Protein AF-A0A497RAH7-F1 (afdb_monomer_lite)

Secondary structure (DSSP, 8-state):
-HHHHHHHHHHHHTSTTTHHHHHHHHHHHHHHHHHHHHHHHHHHH---THHHHHHHHHHHHHHHHHHH--HHHHHHHHHHHHHHHHHHHTTT-HHHHHHHHHHHHHHHHHHHHHHHHHHHHHHHHHH-TT-S-GGG--BTTB-HHHHHHHHHHHHHHHHHHHHHHHHGGGHHHHHHHSS---

Structure (mmCIF, N/CA/C/O backbone):
data_AF-A0A497RAH7-F1
#
_entry.id   AF-A0A497RAH7-F1
#
loop_
_atom_site.group_PDB
_atom_site.id
_atom_site.type_symbol
_atom_site.label_atom_id
_atom_site.label_alt_id
_atom_site.label_comp_id
_atom_site.label_asym_id
_atom_site.label_entity_id
_atom_site.label_seq_id
_atom_site.pdbx_PDB_ins_code
_atom_site.Cartn_x
_atom_site.Cartn_y
_atom_site.Cartn_z
_atom_site.occupancy
_atom_site.B_iso_or_equiv
_atom_site.auth_seq_id
_atom_site.auth_comp_id
_atom_site.auth_asym_id
_atom_site.auth_atom_id
_atom_site.pdbx_PDB_model_num
ATOM 1 N N . MET A 1 1 ? 0.075 -9.244 -42.461 1.00 57.50 1 MET A N 1
ATOM 2 C CA . MET A 1 1 ? 0.579 -7.988 -41.859 1.00 57.50 1 MET A CA 1
ATOM 3 C C . MET A 1 1 ? -0.119 -7.669 -40.532 1.00 57.50 1 MET A C 1
ATOM 5 O O . MET A 1 1 ? 0.578 -7.534 -39.541 1.00 57.50 1 MET A O 1
ATOM 9 N N . TYR A 1 2 ? -1.458 -7.665 -40.458 1.00 61.53 2 TYR A N 1
ATOM 10 C CA . TYR A 1 2 ? -2.199 -7.422 -39.202 1.00 61.53 2 TYR A CA 1
ATOM 11 C C . TYR A 1 2 ? -2.024 -8.490 -38.109 1.00 61.53 2 TYR A C 1
ATOM 13 O O . TYR A 1 2 ? -1.985 -8.146 -36.935 1.00 61.53 2 TYR A O 1
ATOM 21 N N . LEU A 1 3 ? -1.864 -9.767 -38.480 1.00 70.69 3 LEU A N 1
ATOM 22 C CA . LEU A 1 3 ? -1.654 -10.848 -37.508 1.00 70.69 3 LEU A CA 1
ATOM 23 C C . LEU A 1 3 ? -0.332 -10.684 -36.739 1.00 70.69 3 LEU A C 1
ATOM 25 O O . LEU A 1 3 ? -0.306 -10.868 -35.531 1.00 70.69 3 LEU A O 1
ATOM 29 N N . ASN A 1 4 ? 0.743 -10.268 -37.417 1.00 72.75 4 ASN A N 1
ATOM 30 C CA . ASN A 1 4 ? 2.048 -10.066 -36.782 1.00 72.75 4 ASN A CA 1
ATOM 31 C C . ASN A 1 4 ? 2.026 -8.844 -35.857 1.00 72.75 4 ASN A C 1
ATOM 33 O O . ASN A 1 4 ? 2.461 -8.947 -34.722 1.00 72.75 4 ASN A O 1
ATOM 37 N N . ALA A 1 5 ? 1.406 -7.738 -36.283 1.00 71.31 5 ALA A N 1
ATOM 38 C CA . ALA A 1 5 ? 1.222 -6.566 -35.425 1.00 71.31 5 ALA A CA 1
ATOM 39 C C . ALA A 1 5 ? 0.360 -6.875 -34.185 1.00 71.31 5 ALA A C 1
ATOM 41 O O . ALA A 1 5 ? 0.646 -6.395 -33.092 1.00 71.31 5 ALA A O 1
ATOM 42 N N . PHE A 1 6 ? -0.675 -7.709 -34.330 1.00 71.38 6 PHE A N 1
ATOM 43 C CA . PHE A 1 6 ? -1.483 -8.172 -33.202 1.00 71.38 6 PHE A CA 1
ATOM 44 C C . PHE A 1 6 ? -0.679 -9.066 -32.247 1.00 71.38 6 PHE A C 1
ATOM 46 O O . PHE A 1 6 ? -0.735 -8.865 -31.036 1.00 71.38 6 PHE A O 1
ATOM 53 N N . MET A 1 7 ? 0.106 -10.009 -32.775 1.00 73.06 7 MET A N 1
ATOM 54 C CA . MET A 1 7 ? 0.969 -10.883 -31.973 1.00 73.06 7 MET A CA 1
ATOM 55 C C . MET A 1 7 ? 2.109 -10.121 -31.282 1.00 73.06 7 MET A C 1
ATOM 57 O O . MET A 1 7 ? 2.464 -10.461 -30.154 1.00 73.06 7 MET A O 1
ATOM 61 N N . ASP A 1 8 ? 2.638 -9.061 -31.893 1.00 74.5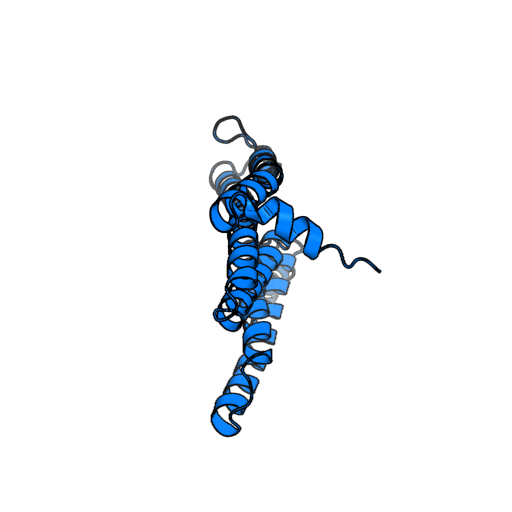6 8 ASP A N 1
ATOM 62 C CA . ASP A 1 8 ? 3.649 -8.183 -31.290 1.00 74.56 8 ASP A CA 1
ATOM 63 C C . ASP A 1 8 ? 3.066 -7.357 -30.137 1.00 74.56 8 ASP A C 1
ATOM 65 O O . ASP A 1 8 ? 3.672 -7.245 -29.072 1.00 74.56 8 ASP A O 1
ATOM 69 N N . VAL A 1 9 ? 1.840 -6.847 -30.295 1.00 71.31 9 VAL A N 1
ATOM 70 C CA . VAL A 1 9 ? 1.130 -6.189 -29.191 1.00 71.31 9 VAL A CA 1
ATOM 71 C C . VAL A 1 9 ? 0.878 -7.196 -28.071 1.00 71.31 9 VAL A C 1
ATOM 73 O O . VAL A 1 9 ? 1.246 -6.944 -26.926 1.00 71.31 9 VAL A O 1
ATOM 76 N N . LEU A 1 10 ? 0.309 -8.359 -28.389 1.00 71.62 10 LEU A N 1
ATOM 77 C CA . LEU A 1 10 ? -0.069 -9.370 -27.402 1.00 71.62 10 LEU A CA 1
ATOM 78 C C . LEU A 1 10 ? 1.158 -9.915 -26.650 1.00 71.62 10 LEU A C 1
ATOM 80 O O . LEU A 1 10 ? 1.138 -10.006 -25.424 1.00 71.62 10 LEU A O 1
ATOM 84 N N . SER A 1 11 ? 2.265 -10.175 -27.345 1.00 71.00 11 SER A N 1
ATOM 85 C CA . SER A 1 11 ? 3.531 -10.570 -26.713 1.00 71.00 11 SER A CA 1
ATOM 86 C C . SER A 1 11 ? 4.134 -9.462 -25.840 1.00 71.00 11 SER A C 1
ATOM 88 O O . SER A 1 11 ? 4.676 -9.761 -24.775 1.00 71.00 11 SER A O 1
ATOM 90 N N . GLY A 1 12 ? 3.962 -8.187 -26.206 1.00 70.81 12 GLY A N 1
ATOM 91 C CA . GLY A 1 12 ? 4.330 -7.045 -25.365 1.00 70.81 12 GLY A CA 1
ATOM 92 C C . GLY A 1 12 ? 3.588 -7.023 -24.023 1.00 70.81 12 GLY A C 1
ATOM 93 O O . GLY A 1 12 ? 4.198 -6.758 -22.981 1.00 70.81 12 GLY A O 1
ATOM 94 N N . TRP A 1 13 ? 2.301 -7.379 -24.012 1.00 68.44 13 TRP A N 1
ATOM 95 C CA . TRP A 1 13 ? 1.504 -7.499 -22.782 1.00 68.44 13 TRP A CA 1
ATOM 96 C C . TRP A 1 13 ? 1.949 -8.669 -21.888 1.00 68.44 13 TRP A C 1
ATOM 98 O O . TRP A 1 13 ? 1.980 -8.517 -20.668 1.00 68.44 13 TRP A O 1
ATOM 108 N N . PHE A 1 14 ? 2.358 -9.798 -22.476 1.00 76.12 14 PHE A N 1
ATOM 109 C CA . PHE A 1 14 ? 2.861 -10.978 -21.747 1.00 76.12 14 PHE A CA 1
ATOM 110 C C . PHE A 1 14 ? 4.381 -10.978 -21.507 1.00 76.12 14 PHE A C 1
ATOM 112 O O . PHE A 1 14 ? 4.946 -11.972 -21.044 1.00 76.12 14 PHE A O 1
ATOM 119 N N . SER A 1 15 ? 5.062 -9.867 -21.789 1.00 78.81 15 SER A N 1
ATOM 120 C CA . SER A 1 15 ? 6.487 -9.720 -21.494 1.00 78.81 15 SER A CA 1
ATOM 121 C C . SER A 1 15 ? 6.750 -9.770 -19.982 1.00 78.81 15 SER A C 1
ATOM 123 O O . SER A 1 15 ? 5.950 -9.291 -19.173 1.00 78.81 15 SER A O 1
ATOM 125 N N . ARG A 1 16 ? 7.910 -10.314 -19.577 1.00 72.62 16 ARG A N 1
ATOM 126 C CA . ARG A 1 16 ? 8.299 -10.437 -18.154 1.00 72.62 16 ARG A CA 1
ATOM 127 C C . ARG A 1 16 ? 8.259 -9.105 -17.394 1.00 72.62 16 ARG A C 1
ATOM 129 O O . ARG A 1 16 ? 8.036 -9.101 -16.189 1.00 72.62 16 ARG A O 1
ATOM 136 N N . GLU A 1 17 ? 8.440 -7.991 -18.095 1.00 75.56 17 GLU A N 1
ATOM 137 C CA . GLU A 1 17 ? 8.428 -6.637 -17.536 1.00 75.56 17 GLU A CA 1
ATOM 138 C C . GLU A 1 17 ? 7.018 -6.119 -17.209 1.00 75.56 17 GLU A C 1
ATOM 140 O O . GLU A 1 17 ? 6.854 -5.286 -16.310 1.00 75.56 17 GLU A O 1
ATOM 145 N N . ASN A 1 18 ? 5.999 -6.615 -17.918 1.00 81.31 18 ASN A N 1
ATOM 146 C CA . ASN A 1 18 ? 4.596 -6.231 -17.745 1.00 81.31 18 ASN A CA 1
ATOM 147 C C . ASN A 1 18 ? 3.795 -7.246 -16.917 1.00 81.31 18 ASN A C 1
ATOM 149 O O . ASN A 1 18 ? 2.709 -6.905 -16.447 1.00 81.31 18 ASN A O 1
ATOM 153 N N . LEU A 1 19 ? 4.344 -8.439 -16.649 1.00 83.00 19 LEU A N 1
ATOM 154 C CA . LEU A 1 19 ? 3.717 -9.445 -15.781 1.00 83.00 19 LEU A CA 1
ATOM 155 C C . LEU A 1 19 ? 3.229 -8.882 -14.434 1.00 83.00 19 LEU A C 1
ATOM 157 O O . LEU A 1 19 ? 2.084 -9.163 -14.085 1.00 83.00 19 LEU A O 1
ATOM 161 N N . PRO A 1 20 ? 4.001 -8.060 -13.687 1.00 84.31 20 PRO A N 1
ATOM 162 C CA . PRO A 1 20 ? 3.527 -7.522 -12.411 1.00 84.31 20 PRO A CA 1
ATOM 163 C C . PRO A 1 20 ? 2.325 -6.584 -12.558 1.00 84.31 20 PRO A C 1
ATOM 165 O O . PRO A 1 20 ? 1.480 -6.540 -11.669 1.00 84.31 20 PRO A O 1
ATOM 168 N N . ALA A 1 21 ? 2.249 -5.836 -13.664 1.00 85.75 21 ALA A N 1
ATOM 169 C CA . ALA A 1 21 ? 1.117 -4.959 -13.943 1.00 85.75 21 ALA A CA 1
ATOM 170 C C . ALA A 1 21 ? -0.123 -5.780 -14.320 1.00 85.75 21 ALA A C 1
ATOM 172 O O . ALA A 1 21 ? -1.217 -5.535 -13.815 1.00 85.75 21 ALA A O 1
ATOM 173 N N . LEU A 1 22 ? 0.064 -6.789 -15.175 1.00 87.88 22 LEU A N 1
ATOM 174 C CA . LEU A 1 22 ? -1.000 -7.669 -15.645 1.00 87.88 22 LEU A CA 1
ATOM 175 C C . LEU A 1 22 ? -1.629 -8.462 -14.495 1.00 87.88 22 LEU A C 1
ATOM 177 O O . LEU A 1 22 ? -2.853 -8.542 -14.416 1.00 87.88 22 LEU A O 1
ATOM 181 N N . THR A 1 23 ? -0.822 -8.985 -13.565 1.00 88.81 23 THR A N 1
ATOM 182 C CA . THR A 1 23 ? -1.349 -9.653 -12.365 1.00 88.81 23 THR A CA 1
ATOM 183 C C . THR A 1 23 ? -2.125 -8.690 -11.471 1.00 88.81 23 THR A C 1
ATOM 185 O O . THR A 1 23 ? -3.199 -9.049 -10.997 1.00 88.81 23 THR A O 1
ATOM 188 N N . GLY A 1 24 ? -1.644 -7.455 -11.293 1.00 89.50 24 GLY A N 1
ATOM 189 C CA . GLY A 1 24 ? -2.357 -6.420 -10.539 1.00 89.50 24 GLY A CA 1
ATOM 190 C C . GLY A 1 24 ? -3.734 -6.106 -11.119 1.00 89.50 24 GLY A C 1
ATOM 191 O O . GLY A 1 24 ? -4.742 -6.192 -10.416 1.00 89.50 24 GLY A O 1
ATOM 192 N N . TYR A 1 25 ? -3.795 -5.818 -12.421 1.00 91.19 25 TYR A N 1
ATOM 193 C CA . TYR A 1 25 ? -5.064 -5.545 -13.095 1.00 91.19 25 TYR A CA 1
ATOM 194 C C . TYR A 1 25 ? -5.997 -6.756 -13.098 1.00 91.19 25 TYR A C 1
ATOM 196 O O . TYR A 1 25 ? -7.192 -6.587 -12.871 1.00 91.19 25 TYR A O 1
ATOM 204 N N . ALA A 1 26 ? -5.478 -7.973 -13.287 1.00 91.94 26 ALA A N 1
ATOM 205 C CA . ALA A 1 26 ? -6.288 -9.188 -13.221 1.00 91.94 26 ALA A CA 1
ATOM 206 C C . ALA A 1 26 ? -6.941 -9.365 -11.840 1.00 91.94 26 ALA A C 1
ATOM 208 O O . ALA A 1 26 ? -8.137 -9.643 -11.767 1.00 91.94 26 ALA A O 1
ATOM 209 N N . ILE A 1 27 ? -6.189 -9.136 -10.756 1.00 92.06 27 ILE A N 1
ATOM 210 C CA . ILE A 1 27 ? -6.722 -9.163 -9.386 1.00 92.06 27 ILE A CA 1
ATOM 211 C C . ILE A 1 27 ? -7.793 -8.082 -9.208 1.00 92.06 27 ILE A C 1
ATOM 213 O O . ILE A 1 27 ? -8.880 -8.381 -8.720 1.00 92.06 27 ILE A O 1
ATOM 217 N N . ALA A 1 28 ? -7.527 -6.846 -9.646 1.00 93.25 28 ALA A N 1
ATOM 218 C CA . ALA A 1 28 ? -8.485 -5.748 -9.522 1.00 93.25 28 ALA A CA 1
ATOM 219 C C . ALA A 1 28 ? -9.796 -6.025 -10.271 1.00 93.25 28 ALA A C 1
ATOM 221 O O . ALA A 1 28 ? -10.873 -5.777 -9.735 1.00 93.25 28 ALA A O 1
ATOM 222 N N . ILE A 1 29 ? -9.712 -6.566 -11.489 1.00 92.56 29 ILE A N 1
ATOM 223 C CA . ILE A 1 29 ? -10.881 -6.924 -12.299 1.00 92.56 29 ILE A CA 1
ATOM 224 C C . ILE A 1 29 ? -11.652 -8.064 -11.635 1.00 92.56 29 ILE A C 1
ATOM 226 O O . ILE A 1 29 ? -12.866 -7.962 -11.478 1.00 92.56 29 ILE A O 1
ATOM 230 N N . PHE A 1 30 ? -10.961 -9.123 -11.207 1.00 93.44 30 PHE A N 1
ATOM 231 C CA . PHE A 1 30 ? -11.593 -10.264 -10.550 1.00 93.44 30 PHE A CA 1
ATOM 232 C C . PHE A 1 30 ? -12.321 -9.829 -9.273 1.00 93.44 30 PHE A C 1
ATOM 234 O O . PHE A 1 30 ? -13.528 -10.032 -9.158 1.00 93.44 30 PHE A O 1
ATOM 241 N N . CYS A 1 31 ? -11.634 -9.136 -8.359 1.00 91.94 31 CYS A N 1
ATOM 242 C CA . CYS A 1 31 ? -12.252 -8.594 -7.147 1.00 91.94 31 CYS A CA 1
ATOM 243 C C . CYS A 1 31 ? -13.383 -7.607 -7.468 1.00 91.94 31 CYS A C 1
ATOM 245 O O . CYS A 1 31 ? -14.401 -7.613 -6.783 1.00 91.94 31 CYS A O 1
ATOM 247 N N . GLY A 1 32 ? -13.242 -6.806 -8.527 1.00 91.62 32 GLY A N 1
ATOM 248 C CA . GLY A 1 32 ? -14.266 -5.872 -8.989 1.00 91.62 32 GLY A CA 1
ATOM 249 C C . GLY A 1 32 ? -15.558 -6.559 -9.427 1.00 91.62 32 GLY A C 1
ATOM 250 O O . GLY A 1 32 ? -16.642 -6.117 -9.056 1.00 91.62 32 GLY A O 1
ATOM 251 N N . ILE A 1 33 ? -15.455 -7.671 -10.156 1.00 93.00 33 ILE A N 1
ATOM 252 C CA . ILE A 1 33 ? -16.617 -8.463 -10.584 1.00 93.00 33 ILE A CA 1
ATOM 253 C C . ILE A 1 33 ? -17.351 -9.039 -9.367 1.00 93.00 33 ILE A C 1
ATOM 255 O O . ILE A 1 33 ? -18.564 -8.868 -9.256 1.00 93.00 33 ILE A O 1
ATOM 259 N N . PHE A 1 34 ? -16.628 -9.647 -8.421 1.00 91.69 34 PHE A N 1
ATOM 260 C CA . PHE A 1 34 ? -17.230 -10.163 -7.182 1.00 91.69 34 PHE A CA 1
ATOM 261 C C . PHE A 1 34 ? -17.823 -9.052 -6.309 1.00 91.69 34 PHE A C 1
ATOM 263 O O . PHE A 1 34 ? -18.846 -9.231 -5.654 1.00 91.69 34 PHE A O 1
ATOM 270 N N . MET A 1 35 ? -17.213 -7.870 -6.315 1.00 91.25 35 MET A N 1
ATOM 271 C CA . MET A 1 35 ? -17.730 -6.724 -5.577 1.00 91.25 35 MET A CA 1
ATOM 272 C C . MET A 1 35 ? -19.074 -6.251 -6.147 1.00 91.25 35 MET A C 1
ATOM 274 O O . MET A 1 35 ? -19.956 -5.882 -5.378 1.00 91.25 35 MET A O 1
ATOM 278 N N . LEU A 1 36 ? -19.266 -6.301 -7.471 1.00 89.38 36 LEU A N 1
ATOM 279 C CA . LEU A 1 36 ? -20.558 -5.995 -8.096 1.00 89.38 36 LEU A CA 1
ATOM 280 C C . LEU A 1 36 ? -21.632 -7.025 -7.728 1.00 89.38 36 LEU A C 1
ATOM 282 O O . LEU A 1 36 ? -22.776 -6.641 -7.474 1.00 89.38 36 LEU A O 1
ATOM 286 N N . THR A 1 37 ? -21.278 -8.314 -7.660 1.00 87.94 37 THR A N 1
ATOM 287 C CA . THR A 1 37 ? -22.222 -9.354 -7.222 1.00 87.94 37 THR A CA 1
ATOM 288 C C . THR A 1 37 ? -22.602 -9.185 -5.754 1.00 87.94 37 THR A C 1
ATOM 290 O O . THR A 1 37 ? -23.781 -9.265 -5.417 1.00 87.94 37 THR A O 1
ATOM 293 N N . GLU A 1 38 ? -21.639 -8.862 -4.889 1.00 87.62 38 GLU A N 1
ATOM 294 C CA . GLU A 1 38 ? -21.911 -8.584 -3.475 1.00 87.62 38 GLU A CA 1
ATOM 295 C C . GLU A 1 38 ? -22.720 -7.303 -3.276 1.00 87.62 38 GLU A C 1
ATOM 297 O O . GLU A 1 38 ? -23.636 -7.269 -2.458 1.00 87.62 38 GLU A O 1
ATOM 302 N N . LEU A 1 39 ? -22.461 -6.258 -4.067 1.00 88.00 39 LEU A N 1
ATOM 303 C CA . LEU A 1 39 ? -23.245 -5.026 -4.020 1.00 88.00 39 LEU A CA 1
ATOM 304 C C . LEU A 1 39 ? -24.727 -5.293 -4.316 1.00 88.00 39 LEU A C 1
ATOM 306 O O . LEU A 1 39 ? -25.599 -4.751 -3.636 1.00 88.00 39 LEU A O 1
ATOM 310 N N . TYR A 1 40 ? -25.020 -6.157 -5.291 1.00 86.81 40 TYR A N 1
ATOM 311 C CA . TYR A 1 40 ? -26.389 -6.579 -5.581 1.00 86.81 40 TYR A CA 1
ATOM 312 C C . TYR A 1 40 ? -27.028 -7.315 -4.393 1.00 86.81 40 TYR A C 1
ATOM 314 O O . TYR A 1 40 ? -28.163 -7.003 -4.017 1.00 86.81 40 TYR A O 1
ATOM 322 N N . SER A 1 41 ? -26.296 -8.239 -3.762 1.00 84.19 41 SER A N 1
ATOM 323 C CA . SER A 1 41 ? -26.749 -8.959 -2.564 1.00 84.19 41 SER A CA 1
ATOM 324 C C . SER A 1 41 ? -27.010 -8.018 -1.385 1.00 84.19 41 SER A C 1
ATOM 326 O O . SER A 1 41 ? -28.038 -8.137 -0.726 1.00 84.19 41 SER A O 1
ATOM 328 N N . ILE A 1 42 ? -26.149 -7.028 -1.142 1.00 86.44 42 ILE A N 1
ATOM 329 C CA . ILE A 1 42 ? -26.342 -6.030 -0.075 1.00 86.44 42 ILE A CA 1
ATOM 330 C C . ILE A 1 42 ? -27.598 -5.190 -0.336 1.00 86.44 42 ILE A C 1
ATOM 332 O O . ILE A 1 42 ? -28.400 -4.977 0.574 1.00 86.44 42 ILE A O 1
ATOM 336 N N . LEU A 1 43 ? -27.810 -4.743 -1.577 1.00 83.62 43 LEU A N 1
ATOM 337 C CA . LEU A 1 43 ? -28.971 -3.923 -1.940 1.00 83.62 43 LEU A CA 1
ATOM 338 C C . LEU A 1 43 ? -30.299 -4.686 -1.833 1.00 83.62 43 LEU A C 1
ATOM 340 O O . LEU A 1 43 ? -31.313 -4.095 -1.463 1.00 83.62 43 LEU A O 1
ATOM 344 N N . THR A 1 44 ? -30.305 -5.982 -2.152 1.00 83.25 44 THR A N 1
ATOM 345 C CA . THR A 1 44 ? -31.528 -6.803 -2.185 1.00 83.25 44 THR A CA 1
ATOM 346 C C . THR A 1 44 ? -31.806 -7.536 -0.875 1.00 83.25 44 THR A C 1
ATOM 348 O O . THR A 1 44 ? -32.954 -7.579 -0.434 1.00 83.25 44 THR A O 1
ATOM 351 N N . GLN A 1 45 ? -30.775 -8.086 -0.233 1.00 80.69 45 GLN A N 1
ATOM 352 C CA . GLN A 1 45 ? -30.887 -8.940 0.955 1.00 80.69 45 GLN A CA 1
ATOM 353 C C . GLN A 1 45 ? -30.509 -8.220 2.258 1.00 80.69 45 GLN A C 1
ATOM 355 O O . GLN A 1 45 ? -30.719 -8.778 3.330 1.00 80.69 45 GLN A O 1
ATOM 360 N N . LYS A 1 46 ? -29.995 -6.978 2.194 1.00 76.69 46 LYS A N 1
ATOM 361 C CA . LYS A 1 46 ? -29.489 -6.214 3.356 1.00 76.69 46 LYS A CA 1
ATOM 362 C C . LYS A 1 46 ? -28.415 -6.970 4.156 1.00 76.69 46 LYS A C 1
ATOM 364 O O . LYS A 1 46 ? -28.345 -6.834 5.375 1.00 76.69 46 LYS A O 1
ATOM 369 N N . ASN A 1 47 ? -27.590 -7.757 3.464 1.00 73.56 47 ASN A N 1
ATOM 370 C CA . ASN A 1 47 ? -26.460 -8.465 4.068 1.00 73.56 47 ASN A CA 1
ATOM 371 C C . ASN A 1 47 ? -25.386 -7.493 4.579 1.00 73.56 47 ASN A C 1
ATOM 373 O O . ASN A 1 47 ? -25.301 -6.341 4.143 1.00 73.56 47 ASN A O 1
ATOM 377 N N . GLU A 1 48 ? -24.552 -7.976 5.501 1.00 74.69 48 GLU A N 1
ATOM 378 C CA . GLU A 1 48 ? -23.443 -7.203 6.057 1.00 74.69 48 GLU A CA 1
ATOM 379 C C . GLU A 1 48 ? -22.365 -6.906 4.997 1.00 74.69 48 GLU A C 1
ATOM 381 O O . GLU A 1 48 ? -22.038 -7.768 4.177 1.00 74.69 48 GLU A O 1
ATOM 386 N N . PRO A 1 49 ? -21.777 -5.695 5.000 1.00 82.44 49 PRO A N 1
ATOM 387 C CA . PRO A 1 49 ? -20.861 -5.248 3.953 1.00 82.44 49 PRO A CA 1
ATOM 388 C C . PRO A 1 49 ? -19.420 -5.769 4.101 1.00 82.44 49 PRO A C 1
ATOM 390 O O . PRO A 1 49 ? -18.538 -5.311 3.376 1.00 82.44 49 PRO A O 1
ATOM 393 N N . ASP A 1 50 ? -19.140 -6.701 5.013 1.00 83.19 50 ASP A N 1
ATOM 394 C CA . ASP A 1 50 ? -17.768 -7.123 5.334 1.00 83.19 50 ASP A CA 1
ATOM 395 C C . ASP A 1 50 ? -17.033 -7.727 4.132 1.00 83.19 50 ASP A C 1
ATOM 397 O O . ASP A 1 50 ? -15.899 -7.339 3.829 1.00 83.19 50 ASP A O 1
ATOM 401 N N . LEU A 1 51 ? -17.696 -8.615 3.385 1.00 85.50 51 LEU A N 1
ATOM 402 C CA . LEU A 1 51 ? -17.115 -9.212 2.182 1.00 85.50 51 LEU A CA 1
ATOM 403 C C . LEU A 1 51 ? -16.880 -8.159 1.090 1.00 85.50 51 LEU A C 1
ATOM 405 O O . LEU A 1 51 ? -15.838 -8.166 0.435 1.00 85.50 51 LEU A O 1
ATOM 409 N N . PHE A 1 52 ? -17.800 -7.202 0.945 1.00 88.62 52 PHE A N 1
ATOM 410 C CA . PHE A 1 52 ? -17.650 -6.080 0.019 1.00 88.62 52 PHE A CA 1
ATOM 411 C C . PHE A 1 52 ? -16.418 -5.228 0.361 1.00 88.62 52 PHE A C 1
ATOM 413 O O . PHE A 1 52 ? -15.628 -4.892 -0.522 1.00 88.62 52 PHE A O 1
ATOM 420 N N . MET A 1 53 ? -16.196 -4.932 1.644 1.00 88.56 53 MET A N 1
ATOM 421 C CA . MET A 1 53 ? -15.049 -4.135 2.095 1.00 88.56 53 MET A CA 1
ATOM 422 C C . MET A 1 53 ? -13.717 -4.875 1.923 1.00 88.56 53 MET A C 1
ATOM 424 O O . MET A 1 53 ? -12.709 -4.249 1.579 1.00 88.56 53 MET A O 1
ATOM 428 N N . MET A 1 54 ? -13.713 -6.203 2.086 1.00 89.00 54 MET A N 1
ATOM 429 C CA . MET A 1 54 ? -12.550 -7.044 1.790 1.00 89.00 54 MET A CA 1
ATOM 430 C C . MET A 1 54 ? -12.232 -7.075 0.288 1.00 89.00 54 MET A C 1
ATOM 432 O O . MET A 1 54 ? -11.073 -6.938 -0.110 1.00 89.00 54 MET A O 1
ATOM 436 N N . LEU A 1 55 ? -13.254 -7.201 -0.561 1.00 91.50 55 LEU A N 1
ATOM 437 C CA . LEU A 1 55 ? -13.094 -7.160 -2.017 1.00 91.50 55 LEU A CA 1
ATOM 438 C C . LEU A 1 55 ? -12.588 -5.795 -2.490 1.00 91.50 55 LEU A C 1
ATOM 440 O O . LEU A 1 55 ? -11.736 -5.733 -3.377 1.00 91.50 55 LEU A O 1
ATOM 444 N N . LEU A 1 56 ? -13.027 -4.712 -1.848 1.00 92.25 56 LEU A N 1
ATOM 445 C CA . LEU A 1 56 ? -12.540 -3.365 -2.128 1.00 92.25 56 LEU A CA 1
ATOM 446 C C . LEU A 1 56 ? -11.044 -3.202 -1.798 1.00 92.25 56 LEU A C 1
ATOM 448 O O . LEU A 1 56 ? -10.324 -2.576 -2.576 1.00 92.25 56 LEU A O 1
ATOM 452 N N . ALA A 1 57 ? -10.537 -3.831 -0.729 1.00 93.50 57 ALA A N 1
ATOM 453 C CA . ALA A 1 57 ? -9.089 -3.922 -0.490 1.00 93.50 57 ALA A CA 1
ATOM 454 C C . ALA A 1 57 ? -8.360 -4.636 -1.641 1.00 93.50 57 ALA A C 1
ATOM 456 O O . ALA A 1 57 ? -7.303 -4.175 -2.074 1.00 93.50 57 ALA A O 1
ATOM 457 N N . GLY A 1 58 ? -8.937 -5.723 -2.164 1.00 91.31 58 GLY A N 1
ATOM 458 C CA . GLY A 1 58 ? -8.415 -6.431 -3.337 1.00 91.31 58 GLY A CA 1
ATOM 459 C C . GLY A 1 58 ? -8.373 -5.556 -4.594 1.00 91.31 58 GLY A C 1
ATOM 460 O O . GLY A 1 58 ? -7.373 -5.558 -5.312 1.00 91.31 58 GLY A O 1
ATOM 461 N N . VAL A 1 59 ? -9.407 -4.740 -4.823 1.00 93.94 59 VAL A N 1
ATOM 462 C CA . VAL A 1 59 ? -9.451 -3.769 -5.929 1.00 93.94 59 VAL A CA 1
ATOM 463 C C . VAL A 1 59 ? -8.381 -2.692 -5.766 1.00 93.94 59 VAL A C 1
ATOM 465 O O . VAL A 1 59 ? -7.614 -2.452 -6.697 1.00 93.94 59 VAL A O 1
ATOM 468 N N . ILE A 1 60 ? -8.282 -2.072 -4.587 1.00 93.88 60 ILE A N 1
ATOM 469 C CA . ILE A 1 60 ? -7.285 -1.028 -4.300 1.00 93.88 60 ILE A CA 1
ATOM 470 C C . ILE A 1 60 ? -5.866 -1.583 -4.471 1.00 93.88 60 ILE A C 1
ATOM 472 O O . ILE A 1 60 ? -5.051 -0.991 -5.183 1.00 93.88 60 ILE A O 1
ATOM 476 N N . GLY A 1 61 ? -5.579 -2.740 -3.870 1.00 93.00 61 GLY A N 1
ATOM 477 C CA . GLY A 1 61 ? -4.286 -3.409 -3.992 1.00 93.00 61 GLY A CA 1
ATOM 478 C C . GLY A 1 61 ? -3.964 -3.782 -5.439 1.00 93.00 61 GLY A C 1
ATOM 479 O O . GLY A 1 61 ? -2.875 -3.477 -5.922 1.00 93.00 61 GLY A O 1
ATOM 480 N N . GLY A 1 62 ? -4.919 -4.370 -6.162 1.00 92.12 62 GLY A N 1
ATOM 481 C CA . GLY A 1 62 ? -4.752 -4.742 -7.567 1.00 92.12 62 GLY A CA 1
ATOM 482 C C . GLY A 1 62 ? -4.479 -3.540 -8.478 1.00 92.12 62 GLY A C 1
ATOM 483 O O . GLY A 1 62 ? -3.568 -3.591 -9.305 1.00 92.12 62 GLY A O 1
ATOM 484 N N . LEU A 1 63 ? -5.190 -2.423 -8.289 1.00 94.06 63 LEU A N 1
ATOM 485 C CA . LEU A 1 63 ? -4.961 -1.191 -9.054 1.00 94.06 63 LEU A CA 1
ATOM 486 C C . LEU A 1 63 ? -3.579 -0.596 -8.770 1.00 94.06 63 LEU A C 1
ATOM 488 O O . LEU A 1 63 ? -2.854 -0.245 -9.703 1.00 94.06 63 LEU A O 1
ATOM 492 N N . ILE A 1 64 ? -3.180 -0.525 -7.499 1.00 92.88 64 ILE A N 1
ATOM 493 C CA . ILE A 1 64 ? -1.859 -0.013 -7.116 1.00 92.88 64 ILE A CA 1
ATOM 494 C C . ILE A 1 64 ? -0.757 -0.912 -7.676 1.00 92.88 64 ILE A C 1
ATOM 496 O O . ILE A 1 64 ? 0.211 -0.393 -8.232 1.00 92.88 64 ILE A O 1
ATOM 500 N N . GLN A 1 65 ? -0.921 -2.236 -7.618 1.00 92.38 65 GLN A N 1
ATOM 501 C CA . GLN A 1 65 ? -0.005 -3.189 -8.245 1.00 92.38 65 GLN A CA 1
ATOM 502 C C . GLN A 1 65 ? 0.078 -2.980 -9.762 1.00 92.38 65 GLN A C 1
ATOM 504 O O . GLN A 1 65 ? 1.173 -2.960 -10.321 1.00 92.38 65 GLN A O 1
ATOM 509 N N . GLY A 1 66 ? -1.066 -2.789 -10.422 1.00 88.50 66 GLY A N 1
ATOM 510 C CA . GLY A 1 66 ? -1.157 -2.546 -11.862 1.00 88.50 66 GLY A CA 1
ATOM 511 C C . GLY A 1 66 ? -0.397 -1.295 -12.306 1.00 88.50 66 GLY A C 1
ATOM 512 O O . GLY A 1 66 ? 0.351 -1.328 -13.285 1.00 88.50 66 GLY A O 1
ATOM 513 N N . ILE A 1 67 ? -0.551 -0.202 -11.553 1.00 88.06 67 ILE A N 1
ATOM 514 C CA . ILE A 1 67 ? 0.048 1.104 -11.860 1.00 88.06 67 ILE A CA 1
ATOM 515 C C . ILE A 1 67 ? 1.536 1.133 -11.495 1.00 88.06 67 ILE A C 1
ATOM 517 O O . ILE A 1 67 ? 2.376 1.528 -12.302 1.00 88.06 67 ILE A O 1
ATOM 521 N N . THR A 1 68 ? 1.871 0.725 -10.271 1.00 88.19 68 THR A N 1
ATOM 522 C CA . THR A 1 68 ? 3.217 0.910 -9.701 1.00 88.19 68 THR A CA 1
ATOM 523 C C . THR A 1 68 ? 4.153 -0.261 -9.965 1.00 88.19 68 THR A C 1
ATOM 525 O O . THR A 1 68 ? 5.369 -0.103 -9.869 1.00 88.19 68 THR A O 1
ATOM 528 N N . ARG A 1 69 ? 3.605 -1.430 -10.327 1.00 87.06 69 ARG A N 1
ATOM 529 C CA . ARG A 1 69 ? 4.334 -2.700 -10.484 1.00 87.06 69 ARG A CA 1
ATOM 530 C C . ARG A 1 69 ? 5.039 -3.155 -9.198 1.00 87.06 69 ARG A C 1
ATOM 532 O O . ARG A 1 69 ? 5.973 -3.954 -9.263 1.00 87.06 69 ARG A O 1
ATOM 539 N N . ASP A 1 70 ? 4.601 -2.658 -8.041 1.00 87.06 70 ASP A N 1
ATOM 540 C CA . ASP A 1 70 ? 5.234 -2.878 -6.741 1.00 87.06 70 ASP A CA 1
ATOM 541 C C . ASP A 1 70 ? 4.312 -3.631 -5.770 1.00 87.06 70 ASP A C 1
ATOM 543 O O . ASP A 1 70 ? 3.417 -3.054 -5.147 1.00 87.06 70 ASP A O 1
ATOM 547 N N . ALA A 1 71 ? 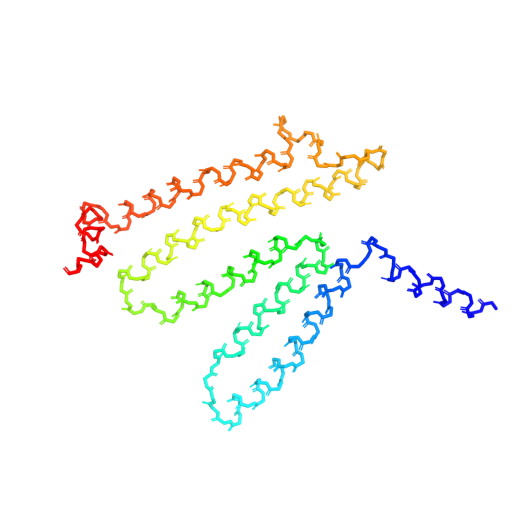4.574 -4.935 -5.609 1.00 88.88 71 ALA A N 1
ATOM 548 C CA . ALA A 1 71 ? 3.718 -5.831 -4.825 1.00 88.88 71 ALA A CA 1
ATOM 549 C C . ALA A 1 71 ? 3.671 -5.451 -3.347 1.00 88.88 71 ALA A C 1
ATOM 551 O O . ALA A 1 71 ? 2.634 -5.589 -2.699 1.00 88.88 71 ALA A O 1
ATOM 552 N N . LEU A 1 72 ? 4.779 -4.931 -2.817 1.00 91.62 72 LEU A N 1
ATOM 553 C CA . LEU A 1 72 ? 4.834 -4.506 -1.428 1.00 91.62 72 LEU A CA 1
ATOM 554 C C . LEU A 1 72 ? 3.947 -3.279 -1.212 1.00 91.62 72 LEU A C 1
ATOM 556 O O . LEU A 1 72 ? 3.165 -3.266 -0.269 1.00 91.62 72 LEU A O 1
ATOM 560 N N . LEU A 1 73 ? 4.021 -2.274 -2.091 1.00 92.69 73 LEU A N 1
ATOM 561 C CA . LEU A 1 73 ? 3.167 -1.088 -1.983 1.00 92.69 73 LEU A CA 1
ATOM 562 C C . LEU A 1 73 ? 1.679 -1.447 -2.124 1.00 92.69 73 LEU A C 1
ATOM 564 O O . LEU A 1 73 ? 0.851 -0.923 -1.381 1.00 92.69 73 LEU A O 1
ATOM 568 N N . ALA A 1 74 ? 1.352 -2.365 -3.034 1.00 93.00 74 ALA A N 1
ATOM 569 C CA . ALA A 1 74 ? -0.005 -2.857 -3.243 1.00 93.00 74 ALA A CA 1
ATOM 570 C C . ALA A 1 74 ? -0.588 -3.551 -2.005 1.00 93.00 74 ALA A C 1
ATOM 572 O O . ALA A 1 74 ? -1.681 -3.197 -1.556 1.00 93.00 74 ALA A O 1
ATOM 573 N N . ILE A 1 75 ? 0.157 -4.499 -1.423 1.00 92.69 75 ILE A N 1
ATOM 574 C CA . ILE A 1 75 ? -0.235 -5.173 -0.178 1.00 92.69 75 ILE A CA 1
ATOM 575 C C . ILE A 1 75 ? -0.365 -4.144 0.940 1.00 92.69 75 ILE A C 1
ATOM 577 O O . ILE A 1 75 ? -1.352 -4.158 1.678 1.00 92.69 75 ILE A O 1
ATOM 581 N N . LEU A 1 76 ? 0.601 -3.223 1.040 1.00 93.25 76 LEU A N 1
ATOM 582 C CA . LEU A 1 76 ? 0.582 -2.241 2.105 1.00 93.25 76 LEU A CA 1
ATOM 583 C C . LEU A 1 76 ? -0.661 -1.339 2.013 1.00 93.25 76 LEU A C 1
ATOM 585 O O . LEU A 1 76 ? -1.310 -1.068 3.023 1.00 93.25 76 LEU A O 1
ATOM 589 N N . ALA A 1 77 ? -1.038 -0.906 0.814 1.00 94.50 77 ALA A N 1
ATOM 590 C CA . ALA A 1 77 ? -2.220 -0.079 0.609 1.00 94.50 77 ALA A CA 1
ATOM 591 C C . ALA A 1 77 ? -3.538 -0.839 0.846 1.00 94.50 77 ALA A C 1
ATOM 593 O O . ALA A 1 77 ? -4.455 -0.284 1.452 1.00 94.50 77 ALA A O 1
ATOM 594 N N . ALA A 1 78 ? -3.625 -2.109 0.435 1.00 93.69 78 ALA A N 1
ATOM 595 C CA . ALA A 1 78 ? -4.793 -2.952 0.699 1.00 93.69 78 ALA A CA 1
ATOM 596 C C . ALA A 1 78 ? -5.011 -3.166 2.207 1.00 93.69 78 ALA A C 1
ATOM 598 O O . ALA A 1 78 ? -6.124 -3.012 2.709 1.00 93.69 78 ALA A O 1
ATOM 599 N N . LEU A 1 79 ? -3.939 -3.443 2.953 1.00 93.56 79 LEU A N 1
ATOM 600 C CA . LEU A 1 79 ? -3.990 -3.534 4.414 1.00 93.56 79 LEU A CA 1
ATOM 601 C C . LEU A 1 79 ? -4.349 -2.187 5.058 1.00 93.56 79 LEU A C 1
ATOM 603 O O . LEU A 1 79 ? -5.131 -2.164 6.004 1.00 93.56 79 LEU A O 1
ATOM 607 N N . CYS A 1 80 ? -3.856 -1.065 4.519 1.00 94.69 80 CYS A N 1
ATOM 608 C CA . CYS A 1 80 ? -4.238 0.270 4.989 1.00 94.69 80 CYS A CA 1
ATOM 609 C C . CYS A 1 80 ? -5.754 0.484 4.891 1.00 94.69 80 CYS A C 1
ATOM 611 O O . CYS A 1 80 ? -6.384 0.932 5.848 1.00 94.69 80 CYS A O 1
ATOM 613 N N . TRP A 1 81 ? -6.351 0.104 3.757 1.00 93.50 81 TRP A N 1
ATOM 614 C CA . TRP A 1 81 ? -7.800 0.163 3.571 1.00 93.50 81 TRP A CA 1
ATOM 615 C C . TRP A 1 81 ? -8.548 -0.654 4.635 1.00 93.50 81 TRP A C 1
ATOM 617 O O . TRP A 1 81 ? -9.466 -0.140 5.275 1.00 93.50 81 TRP A O 1
ATOM 627 N N . LEU A 1 82 ? -8.116 -1.895 4.888 1.00 92.38 82 LEU A N 1
ATOM 628 C CA . LEU A 1 82 ? -8.720 -2.750 5.917 1.00 92.38 82 LEU A CA 1
ATOM 629 C C . LEU A 1 82 ? -8.570 -2.166 7.326 1.00 92.38 82 LEU A C 1
ATOM 631 O O . LEU A 1 82 ? -9.500 -2.261 8.127 1.00 92.38 82 LEU A O 1
ATOM 635 N N . MET A 1 83 ? -7.437 -1.534 7.637 1.00 91.62 83 MET A N 1
ATOM 636 C CA . MET A 1 83 ? -7.239 -0.849 8.917 1.00 91.62 83 MET A CA 1
ATOM 637 C C . MET A 1 83 ? -8.167 0.362 9.066 1.00 91.62 83 MET A C 1
ATOM 639 O O . MET A 1 83 ? -8.732 0.555 10.141 1.00 91.62 83 MET A O 1
ATOM 643 N N . ILE A 1 84 ? -8.375 1.145 8.001 1.00 92.38 84 ILE A N 1
ATOM 644 C CA . ILE A 1 84 ? -9.326 2.270 7.994 1.00 92.38 84 ILE A CA 1
ATOM 645 C C . ILE A 1 84 ? -10.752 1.762 8.230 1.00 92.38 84 ILE A C 1
ATOM 647 O O . ILE A 1 84 ? -11.467 2.310 9.073 1.00 92.38 84 ILE A O 1
ATOM 651 N N . TYR A 1 85 ? -11.150 0.691 7.539 1.00 91.00 85 TYR A N 1
ATOM 652 C CA . TYR A 1 85 ? -12.452 0.058 7.746 1.00 91.00 85 TYR A CA 1
ATOM 653 C C . TYR A 1 85 ? -12.609 -0.461 9.183 1.00 91.00 85 TYR A C 1
ATOM 655 O O . TYR A 1 85 ? -13.597 -0.160 9.851 1.00 91.00 85 TYR A O 1
ATOM 663 N N . SER A 1 86 ? -11.595 -1.156 9.699 1.00 87.94 86 SER A N 1
ATOM 664 C CA . SER A 1 86 ? -11.602 -1.692 11.065 1.00 87.94 86 SER A CA 1
ATOM 665 C C . SER A 1 86 ? -11.668 -0.587 12.122 1.00 87.94 86 SER A C 1
ATOM 667 O O . SER A 1 86 ? -12.313 -0.747 13.152 1.00 87.94 86 SER A O 1
ATOM 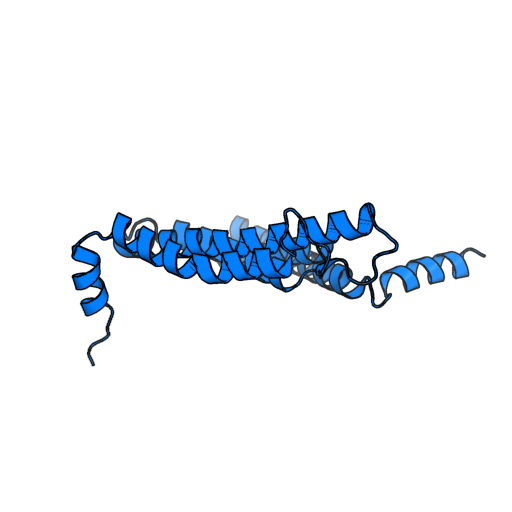669 N N . LEU A 1 87 ? -11.032 0.564 11.882 1.00 90.06 87 LEU A N 1
ATOM 670 C CA . LEU A 1 87 ? -11.126 1.722 12.772 1.00 90.06 87 LEU A CA 1
ATOM 671 C C . LEU A 1 87 ? -12.545 2.313 12.786 1.00 90.06 87 LEU A C 1
ATOM 673 O O . LEU A 1 87 ? -13.028 2.751 13.833 1.00 90.06 87 LEU A O 1
ATOM 677 N N . TRP A 1 88 ? -13.218 2.320 11.633 1.00 87.69 88 TRP A N 1
ATOM 678 C CA . TRP A 1 88 ? -14.595 2.794 11.517 1.00 87.69 88 TRP A CA 1
ATOM 679 C C . TRP A 1 88 ? -15.581 1.908 12.288 1.00 87.69 88 TRP A C 1
ATOM 681 O O . TRP A 1 88 ? -16.479 2.433 12.955 1.00 87.69 88 TRP A O 1
ATOM 691 N N . THR A 1 89 ? -15.402 0.585 12.248 1.00 85.75 89 THR A N 1
ATOM 692 C CA . THR A 1 89 ? -16.297 -0.379 12.914 1.00 85.75 89 THR A CA 1
ATOM 693 C C . THR A 1 89 ? -16.178 -0.309 14.440 1.00 85.75 89 THR A C 1
ATOM 695 O O . THR A 1 89 ? -17.191 -0.268 15.138 1.00 85.75 89 THR A O 1
ATOM 698 N N . ILE A 1 90 ? -14.962 -0.171 14.980 1.00 86.94 90 ILE A N 1
ATOM 699 C CA . ILE A 1 90 ? -14.702 -0.146 16.435 1.00 86.94 90 ILE A CA 1
ATOM 700 C C . ILE A 1 90 ? -14.773 1.252 17.071 1.00 86.94 90 ILE A C 1
ATOM 702 O O . ILE A 1 90 ? -14.367 1.437 18.221 1.00 86.94 90 ILE A O 1
ATOM 706 N N . ARG A 1 91 ? -15.293 2.262 16.361 1.00 83.00 91 ARG A N 1
ATOM 707 C CA . ARG A 1 91 ? -15.284 3.678 16.795 1.00 83.00 91 ARG A CA 1
ATOM 708 C C . ARG A 1 91 ? -15.912 3.946 18.170 1.00 83.00 91 ARG A C 1
ATOM 710 O O . ARG A 1 91 ? -15.645 4.989 18.768 1.00 83.00 91 ARG A O 1
ATOM 717 N N . GLN A 1 92 ? -16.757 3.030 18.644 1.00 79.19 92 GLN A N 1
ATOM 718 C CA . GLN A 1 92 ? -17.452 3.116 19.929 1.00 79.19 92 GLN A CA 1
ATOM 719 C C . GLN A 1 92 ? -16.587 2.668 21.118 1.00 79.19 92 GLN A C 1
ATOM 721 O O . GLN A 1 92 ? -16.871 3.053 22.249 1.00 79.19 92 GLN A O 1
ATOM 726 N N . SER A 1 93 ? -15.522 1.896 20.887 1.00 82.50 93 SER A N 1
ATOM 727 C CA . SER A 1 93 ? -14.626 1.413 21.939 1.00 82.50 93 SER A CA 1
ATOM 728 C C . SER A 1 93 ? -13.415 2.347 22.077 1.00 82.50 93 SER A C 1
ATOM 730 O O . SER A 1 93 ? -12.510 2.284 21.245 1.00 82.50 93 SER A O 1
ATOM 732 N N . PRO A 1 94 ? -13.345 3.207 23.113 1.00 78.00 94 PRO A N 1
ATOM 733 C CA . PRO A 1 94 ? -12.383 4.313 23.158 1.00 78.00 94 PRO A CA 1
ATOM 734 C C . PRO A 1 94 ? -10.920 3.846 23.163 1.00 78.00 94 PRO A C 1
ATOM 736 O O . PRO A 1 94 ? -10.124 4.337 22.370 1.00 78.00 94 PRO A O 1
ATOM 739 N N . VAL A 1 95 ? -10.590 2.840 23.983 1.00 81.75 95 VAL A N 1
ATOM 740 C CA . VAL A 1 95 ? -9.223 2.297 24.103 1.00 81.75 95 VAL A CA 1
ATOM 741 C C . VAL A 1 95 ? -8.774 1.621 22.805 1.00 81.75 95 VAL A C 1
ATOM 743 O O . VAL A 1 95 ? -7.693 1.898 22.293 1.00 81.75 95 VAL A O 1
ATOM 746 N N . TRP A 1 96 ? -9.620 0.758 22.240 1.00 81.38 96 TRP A N 1
ATOM 747 C CA . TRP A 1 96 ? -9.312 0.032 21.005 1.00 81.38 96 TRP A CA 1
ATOM 748 C C . TRP A 1 96 ? -9.199 0.961 19.799 1.00 81.38 96 TRP A C 1
ATOM 750 O O . TRP A 1 96 ? -8.311 0.779 18.968 1.00 81.38 96 TRP A O 1
ATOM 760 N N . ARG A 1 97 ? -10.040 1.999 19.734 1.00 84.75 97 ARG A N 1
ATOM 761 C CA . ARG A 1 97 ? -9.965 3.041 18.707 1.00 84.75 97 ARG A CA 1
ATOM 762 C C . ARG A 1 97 ? -8.632 3.783 18.760 1.00 84.75 97 ARG A C 1
ATOM 764 O O . ARG A 1 97 ? -8.013 3.970 17.722 1.00 84.75 97 ARG A O 1
ATOM 771 N N . GLU A 1 98 ? -8.192 4.206 19.942 1.00 86.44 98 GLU A N 1
ATOM 772 C CA . GLU A 1 98 ? -6.931 4.943 20.112 1.00 86.44 98 GLU A CA 1
ATOM 773 C C . GLU A 1 98 ? -5.709 4.087 19.758 1.00 86.44 98 GLU A C 1
ATOM 775 O O . GLU A 1 98 ? -4.815 4.556 19.051 1.00 86.44 98 GLU A O 1
ATOM 780 N N . LEU A 1 99 ? -5.704 2.812 20.161 1.00 86.44 99 LEU A N 1
ATOM 781 C CA . LEU A 1 99 ? -4.645 1.866 19.803 1.00 86.44 99 LEU A CA 1
ATOM 782 C C . LEU A 1 99 ? -4.596 1.617 18.288 1.00 86.44 99 LEU A C 1
ATOM 784 O O . LEU A 1 99 ? -3.526 1.667 17.678 1.00 86.44 99 LEU A O 1
ATOM 788 N N . MET A 1 100 ? -5.756 1.388 17.667 1.00 89.31 100 MET A N 1
ATOM 789 C CA . MET A 1 100 ? -5.847 1.174 16.222 1.00 89.31 100 MET A CA 1
ATOM 790 C C . MET A 1 100 ? -5.467 2.428 15.438 1.00 89.31 100 MET A C 1
ATOM 792 O O . MET A 1 100 ? -4.764 2.324 14.436 1.00 89.31 100 MET A O 1
ATOM 796 N N . LEU A 1 101 ? -5.829 3.617 15.917 1.00 89.44 101 LEU A N 1
ATOM 797 C CA . LEU A 1 101 ? -5.443 4.883 15.297 1.00 89.44 101 LEU A CA 1
ATOM 798 C C . LEU A 1 101 ? -3.928 5.122 15.398 1.00 89.44 101 LEU A C 1
ATOM 800 O O . LEU A 1 101 ? -3.312 5.503 14.403 1.00 89.44 101 LEU A O 1
ATOM 804 N N . ALA A 1 102 ? -3.307 4.823 16.545 1.00 90.88 102 ALA A N 1
ATOM 805 C CA . ALA A 1 102 ? -1.849 4.853 16.680 1.00 90.88 102 ALA A CA 1
ATOM 806 C C . ALA A 1 102 ? -1.173 3.889 15.693 1.00 90.88 102 ALA A C 1
ATOM 808 O O . ALA A 1 102 ? -0.240 4.276 14.989 1.00 90.88 102 ALA A O 1
ATOM 809 N N . SER A 1 103 ? -1.686 2.658 15.583 1.00 90.69 103 SER A N 1
ATOM 810 C CA . SER A 1 103 ? -1.166 1.672 14.631 1.00 90.69 103 SER A CA 1
ATOM 811 C C . SER A 1 103 ? -1.321 2.127 13.175 1.00 90.69 103 SER A C 1
ATOM 813 O O . SER A 1 103 ? -0.379 1.996 12.398 1.00 90.69 103 SER A O 1
ATOM 815 N N . LEU A 1 104 ? -2.458 2.739 12.819 1.00 93.69 104 LEU A N 1
ATOM 816 C CA . LEU A 1 104 ? -2.742 3.238 11.474 1.00 93.69 104 LEU A CA 1
ATOM 817 C C . LEU A 1 104 ? -1.798 4.379 11.089 1.00 93.69 104 LEU A C 1
ATOM 819 O O . LEU A 1 104 ? -1.256 4.372 9.988 1.00 93.69 104 LEU A O 1
ATOM 823 N N . ILE A 1 105 ? -1.559 5.345 11.980 1.00 93.44 105 ILE A N 1
ATOM 824 C CA . ILE A 1 105 ? -0.640 6.453 11.684 1.00 93.44 105 ILE A CA 1
ATOM 825 C C . ILE A 1 105 ? 0.790 5.933 11.510 1.00 93.44 105 ILE A C 1
ATOM 827 O O . ILE A 1 105 ? 1.460 6.300 10.546 1.00 93.44 105 ILE A O 1
ATOM 831 N N . SER A 1 106 ? 1.261 5.046 12.389 1.00 93.25 106 SER A N 1
ATOM 832 C CA . SER A 1 106 ? 2.588 4.436 12.240 1.00 93.25 106 SER A CA 1
ATOM 833 C C . SER A 1 106 ? 2.710 3.634 10.952 1.00 93.25 106 SER A C 1
ATOM 835 O O . SER A 1 106 ? 3.728 3.696 10.265 1.00 93.25 106 SER A O 1
ATOM 837 N N . TYR A 1 107 ? 1.649 2.928 10.583 1.00 93.62 107 TYR A N 1
ATOM 838 C CA . TYR A 1 107 ? 1.572 2.206 9.327 1.00 93.62 107 TYR A CA 1
ATOM 839 C C . TYR A 1 107 ? 1.630 3.143 8.108 1.00 93.62 107 TYR A C 1
ATOM 841 O O . TYR A 1 107 ? 2.348 2.869 7.144 1.00 93.62 107 TYR A O 1
ATOM 849 N N . MET A 1 108 ? 0.957 4.296 8.171 1.00 93.50 108 MET A N 1
ATOM 850 C CA . MET A 1 108 ? 1.008 5.328 7.129 1.00 93.50 108 MET A CA 1
ATOM 851 C C . MET A 1 108 ? 2.420 5.891 6.922 1.00 93.50 108 MET A C 1
ATOM 853 O O . MET A 1 108 ? 2.760 6.250 5.796 1.00 93.50 108 MET A O 1
ATOM 857 N N . VAL A 1 109 ? 3.272 5.917 7.955 1.00 94.69 109 VAL A N 1
ATOM 858 C CA . VAL A 1 109 ? 4.691 6.301 7.809 1.00 94.69 109 VAL A CA 1
ATOM 859 C C . VAL A 1 109 ? 5.443 5.302 6.926 1.00 94.69 109 VAL A C 1
ATOM 861 O O . VAL A 1 109 ? 6.165 5.710 6.016 1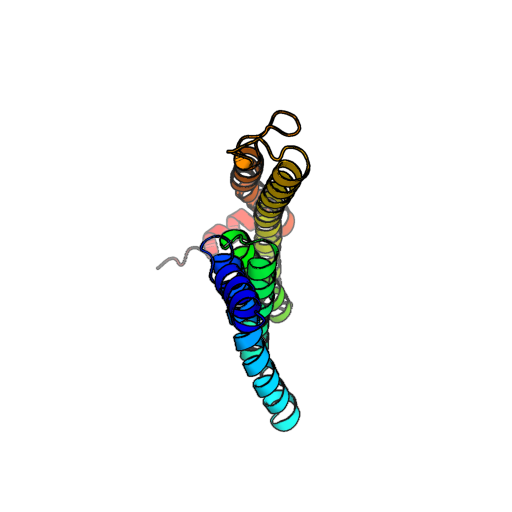.00 94.69 109 VAL A O 1
ATOM 864 N N . VAL A 1 110 ? 5.242 3.999 7.146 1.00 94.44 110 VAL A N 1
ATOM 865 C CA . VAL A 1 110 ? 5.857 2.935 6.330 1.00 94.44 110 VAL A CA 1
ATOM 866 C C . VAL A 1 110 ? 5.329 2.974 4.896 1.00 94.44 110 VAL A C 1
ATOM 868 O O . VAL A 1 110 ? 6.109 2.921 3.941 1.00 94.44 110 VAL A O 1
ATOM 871 N N . LEU A 1 111 ? 4.009 3.113 4.738 1.00 94.06 111 LEU A N 1
ATOM 872 C CA . LEU A 1 111 ? 3.367 3.239 3.430 1.00 94.06 111 LEU A CA 1
ATOM 873 C C . LEU A 1 111 ? 3.902 4.463 2.670 1.00 94.06 111 LEU A C 1
ATOM 875 O O . LEU A 1 111 ? 4.253 4.349 1.497 1.00 94.06 111 LEU A O 1
ATOM 879 N N . GLY A 1 112 ? 4.029 5.606 3.348 1.00 93.25 112 GLY A N 1
ATOM 880 C CA . GLY A 1 112 ? 4.578 6.840 2.791 1.00 93.25 112 GLY A CA 1
ATOM 881 C C . GLY A 1 112 ? 6.035 6.693 2.355 1.00 93.25 112 GLY A C 1
ATOM 882 O O . GLY A 1 112 ? 6.382 7.086 1.243 1.00 93.25 112 GLY A O 1
ATOM 883 N N . GLY A 1 113 ? 6.881 6.058 3.168 1.00 91.94 113 GLY A N 1
ATOM 884 C CA . GLY A 1 113 ? 8.270 5.791 2.789 1.00 91.94 113 GLY A CA 1
ATOM 885 C C . GLY A 1 113 ? 8.395 4.861 1.582 1.00 91.94 113 GLY A C 1
ATOM 886 O O . GLY A 1 113 ? 9.217 5.107 0.694 1.00 91.94 113 GLY A O 1
ATOM 887 N N . ARG A 1 114 ? 7.541 3.830 1.489 1.00 93.00 114 ARG A N 1
ATOM 888 C CA . ARG A 1 114 ? 7.496 2.955 0.307 1.00 93.00 114 ARG A CA 1
ATOM 889 C C . ARG A 1 114 ? 7.003 3.702 -0.930 1.00 93.00 114 ARG A C 1
ATOM 891 O O . ARG A 1 114 ? 7.571 3.528 -2.005 1.00 93.00 114 ARG A O 1
ATOM 898 N N . PHE A 1 115 ? 5.987 4.546 -0.779 1.00 92.81 115 PHE A N 1
ATOM 899 C CA . PHE A 1 115 ? 5.471 5.377 -1.861 1.00 92.81 115 PHE A CA 1
ATOM 900 C C . PHE A 1 115 ? 6.542 6.337 -2.399 1.00 92.81 115 PHE A C 1
ATOM 902 O O . PHE A 1 115 ? 6.759 6.386 -3.608 1.00 92.81 115 PHE A O 1
ATOM 909 N N . ILE A 1 116 ? 7.280 7.023 -1.517 1.00 91.00 116 ILE A N 1
ATOM 910 C CA . ILE A 1 116 ? 8.399 7.900 -1.903 1.00 91.00 116 ILE A CA 1
ATOM 911 C C . ILE A 1 116 ? 9.452 7.117 -2.692 1.00 91.00 116 ILE A C 1
ATOM 913 O O . ILE A 1 116 ? 9.870 7.569 -3.755 1.00 91.00 116 ILE A O 1
ATOM 917 N N . MET A 1 117 ? 9.847 5.929 -2.222 1.00 91.44 117 MET A N 1
ATOM 918 C CA . MET A 1 117 ? 10.797 5.073 -2.940 1.00 91.44 117 MET A CA 1
ATOM 919 C C . MET A 1 117 ? 10.328 4.774 -4.372 1.00 91.44 117 MET A C 1
ATOM 921 O O . MET A 1 117 ? 11.105 4.940 -5.309 1.00 91.44 117 MET A O 1
ATOM 925 N N . VAL A 1 118 ? 9.059 4.396 -4.554 1.00 90.00 118 VAL A N 1
ATOM 926 C CA . VAL A 1 118 ? 8.483 4.111 -5.880 1.00 90.00 118 VAL A CA 1
ATOM 927 C C . VAL A 1 118 ? 8.473 5.354 -6.775 1.00 90.00 118 VAL A C 1
ATOM 929 O O . VAL A 1 118 ? 8.831 5.264 -7.950 1.00 90.00 118 VAL A O 1
ATOM 932 N N . VAL A 1 119 ? 8.112 6.521 -6.235 1.00 89.31 119 VAL A N 1
ATOM 933 C CA . VAL A 1 119 ? 8.109 7.786 -6.990 1.00 89.31 119 VAL A CA 1
ATOM 934 C C . VAL A 1 119 ? 9.520 8.172 -7.433 1.00 89.31 119 VAL A C 1
ATOM 936 O O . VAL A 1 119 ? 9.716 8.543 -8.591 1.00 89.31 119 VAL A O 1
ATOM 939 N N . LEU A 1 120 ? 10.512 8.046 -6.548 1.00 88.12 120 LEU A N 1
ATOM 940 C CA . LEU A 1 120 ? 11.910 8.330 -6.875 1.00 88.12 120 LEU A CA 1
ATOM 941 C C . LEU A 1 120 ? 12.452 7.362 -7.932 1.00 88.12 120 LEU A C 1
ATOM 943 O O . LEU A 1 120 ? 13.126 7.791 -8.865 1.00 88.12 120 LEU A O 1
ATOM 947 N N . GLU A 1 121 ? 12.118 6.072 -7.840 1.00 85.75 121 GLU A N 1
ATOM 948 C CA . GLU A 1 121 ? 12.482 5.090 -8.866 1.00 85.75 121 GLU A CA 1
ATOM 949 C C . GLU A 1 121 ? 11.850 5.406 -10.224 1.00 85.75 121 GLU A C 1
ATOM 951 O O . GLU A 1 121 ? 12.509 5.271 -11.257 1.00 85.75 121 GLU A O 1
ATOM 956 N N . TRP A 1 122 ? 10.583 5.820 -10.235 1.00 85.06 122 TRP A N 1
ATOM 957 C CA . TRP A 1 122 ? 9.892 6.213 -11.458 1.00 85.06 122 TRP A CA 1
ATOM 958 C C . TRP A 1 122 ? 10.534 7.457 -12.082 1.00 85.06 122 TRP A C 1
ATOM 960 O O . TRP A 1 122 ? 10.847 7.449 -13.272 1.00 85.06 122 TRP A O 1
ATOM 970 N N . HIS A 1 123 ? 10.821 8.475 -11.269 1.00 85.50 123 HIS A N 1
ATOM 971 C CA . HIS A 1 123 ? 11.492 9.699 -11.704 1.00 85.50 123 HIS A CA 1
ATOM 972 C C . HIS A 1 123 ? 12.918 9.434 -12.225 1.00 85.50 123 HIS A C 1
ATOM 974 O O . HIS A 1 123 ? 13.339 10.017 -13.224 1.00 85.50 123 HIS A O 1
ATOM 980 N N . ALA A 1 124 ? 13.656 8.510 -11.603 1.00 83.62 124 ALA A N 1
ATOM 981 C CA . ALA A 1 124 ? 14.979 8.104 -12.074 1.00 83.62 124 ALA A CA 1
ATOM 982 C C . ALA A 1 124 ? 14.924 7.464 -13.466 1.00 83.62 124 ALA A C 1
ATOM 984 O O . ALA A 1 124 ? 15.739 7.794 -14.325 1.00 83.62 124 ALA A O 1
ATOM 985 N N . ARG A 1 125 ? 13.943 6.587 -13.713 1.00 81.25 125 ARG A N 1
ATOM 986 C CA . ARG A 1 125 ? 13.779 5.920 -15.016 1.00 81.25 125 ARG A CA 1
ATOM 987 C C . ARG A 1 125 ? 13.402 6.889 -16.133 1.00 81.25 125 ARG A C 1
ATOM 989 O O . ARG A 1 125 ? 13.826 6.681 -17.265 1.00 81.25 125 ARG A O 1
ATOM 996 N N . THR A 1 126 ? 12.607 7.917 -15.840 1.00 82.19 126 THR A N 1
ATOM 997 C CA . THR A 1 126 ? 12.157 8.882 -16.854 1.00 82.19 126 THR A CA 1
ATOM 998 C C . THR A 1 126 ? 13.226 9.915 -17.200 1.00 82.19 126 THR A C 1
ATOM 1000 O O . THR A 1 126 ? 13.377 10.249 -18.372 1.00 82.19 126 THR A O 1
ATOM 1003 N N . HIS A 1 127 ? 13.983 10.407 -16.215 1.00 79.81 127 HIS A N 1
ATOM 1004 C CA . HIS A 1 127 ? 14.979 11.464 -16.434 1.00 79.81 127 HIS A CA 1
ATOM 1005 C C . HIS A 1 127 ? 16.397 10.951 -16.705 1.00 79.81 127 HIS A C 1
ATOM 1007 O O . HIS A 1 127 ? 17.183 11.653 -17.340 1.00 79.81 127 HIS A O 1
ATOM 1013 N N . PHE A 1 128 ? 16.729 9.734 -16.266 1.00 79.12 128 PHE A N 1
ATOM 1014 C CA . PHE A 1 128 ? 18.053 9.136 -16.450 1.00 79.12 128 PHE A CA 1
ATOM 1015 C C . PHE A 1 128 ? 17.939 7.716 -17.033 1.00 79.12 128 PHE A C 1
ATOM 1017 O O . PHE A 1 128 ? 18.261 6.737 -16.356 1.00 79.12 128 PHE A O 1
ATOM 1024 N N . PRO A 1 129 ? 17.505 7.572 -18.301 1.00 71.00 129 PRO A N 1
ATOM 1025 C CA . PRO A 1 129 ? 17.204 6.267 -18.901 1.00 71.00 129 PRO A CA 1
ATOM 1026 C C . PRO A 1 129 ? 18.438 5.362 -19.066 1.00 71.00 129 PRO A C 1
ATOM 1028 O O . PRO A 1 129 ? 18.307 4.150 -19.201 1.00 71.00 129 PRO A O 1
ATOM 1031 N N . TRP A 1 130 ? 19.643 5.933 -19.022 1.00 73.75 130 TRP A N 1
ATOM 1032 C CA . TRP A 1 130 ? 20.925 5.217 -19.047 1.00 73.75 130 TRP A CA 1
ATOM 1033 C C . TRP A 1 130 ? 21.306 4.584 -17.700 1.00 73.75 130 TRP A C 1
ATOM 1035 O O . TRP A 1 130 ? 22.280 3.834 -17.635 1.00 73.75 130 TRP A O 1
ATOM 1045 N N . VAL A 1 131 ? 20.570 4.865 -16.619 1.00 72.94 131 VAL A N 1
ATOM 1046 C CA . VAL A 1 131 ? 20.851 4.280 -15.305 1.00 72.94 131 VAL A CA 1
ATOM 1047 C C . VAL A 1 131 ? 20.196 2.906 -15.191 1.00 72.94 131 VAL A C 1
ATOM 1049 O O . VAL A 1 131 ? 18.983 2.772 -15.043 1.00 72.94 131 VAL A O 1
ATOM 1052 N N . THR A 1 132 ? 21.028 1.868 -15.182 1.00 68.38 132 THR A N 1
ATOM 1053 C CA . THR A 1 132 ? 20.618 0.462 -15.024 1.00 68.38 132 THR A CA 1
ATOM 1054 C C . THR A 1 132 ? 20.079 0.131 -13.629 1.00 68.38 132 THR A C 1
ATOM 1056 O O . THR A 1 132 ? 19.298 -0.809 -13.475 1.00 68.38 132 THR A O 1
ATOM 1059 N N . HIS A 1 133 ? 20.441 0.912 -12.605 1.00 73.06 133 HIS A N 1
ATOM 1060 C CA . HIS A 1 133 ? 20.014 0.710 -11.216 1.00 73.06 133 HIS A CA 1
ATOM 1061 C C . HIS A 1 133 ? 19.309 1.948 -10.637 1.00 73.06 133 HIS A C 1
ATOM 1063 O O . HIS A 1 133 ? 19.869 2.643 -9.788 1.00 73.06 133 HIS A O 1
ATOM 1069 N N . PRO A 1 134 ? 18.047 2.217 -11.028 1.00 70.19 134 PRO A N 1
ATOM 1070 C CA . PRO A 1 134 ? 17.305 3.405 -10.587 1.00 70.19 134 PRO A CA 1
ATOM 1071 C C . PRO A 1 134 ? 17.115 3.472 -9.061 1.00 70.19 134 PRO A C 1
ATOM 1073 O O . PRO A 1 134 ? 17.011 4.554 -8.496 1.00 70.19 134 PRO A O 1
ATOM 1076 N N . LYS A 1 135 ? 17.146 2.324 -8.371 1.00 70.19 135 LYS A N 1
ATOM 1077 C CA . LYS A 1 135 ? 17.039 2.227 -6.903 1.00 70.19 135 LYS A CA 1
ATOM 1078 C C . LYS A 1 135 ? 18.221 2.840 -6.150 1.00 70.19 135 LYS A C 1
ATOM 1080 O O . LYS A 1 135 ? 18.082 3.191 -4.981 1.00 70.19 135 LYS A O 1
ATOM 1085 N N . GLN A 1 136 ? 19.378 2.923 -6.805 1.00 75.50 136 GLN A N 1
ATOM 1086 C CA . GLN A 1 136 ? 20.636 3.391 -6.221 1.00 75.50 136 GLN A CA 1
ATOM 1087 C C . GLN A 1 136 ? 20.923 4.858 -6.549 1.00 75.50 136 GLN A C 1
ATOM 1089 O O . GLN A 1 136 ? 21.924 5.392 -6.082 1.00 75.50 136 GLN A O 1
ATOM 1094 N N . VAL A 1 137 ? 20.055 5.519 -7.323 1.00 78.69 137 VAL A N 1
ATOM 1095 C CA . VAL A 1 137 ? 20.199 6.946 -7.618 1.00 78.69 137 VAL A CA 1
ATOM 1096 C C . VAL A 1 137 ? 19.924 7.735 -6.336 1.00 78.69 137 VAL A C 1
ATOM 1098 O O . VAL A 1 137 ? 18.830 7.617 -5.773 1.00 78.69 137 VAL A O 1
ATOM 1101 N N . PRO A 1 138 ? 20.901 8.510 -5.834 1.00 79.19 138 PRO A N 1
ATOM 1102 C CA . PRO A 1 138 ? 20.702 9.302 -4.637 1.00 79.19 138 PRO A CA 1
ATOM 1103 C C . PRO A 1 138 ? 19.877 10.549 -4.968 1.00 79.19 138 PRO A C 1
ATOM 1105 O O . PRO A 1 138 ? 20.254 11.356 -5.817 1.00 79.19 138 PRO A O 1
ATOM 1108 N N . TYR A 1 139 ? 18.783 10.739 -4.239 1.00 78.56 139 TYR A N 1
ATOM 1109 C CA . TYR A 1 139 ? 18.006 11.974 -4.212 1.00 78.56 139 TYR A CA 1
ATOM 1110 C C . TYR A 1 139 ? 18.167 12.612 -2.836 1.00 78.56 139 TYR A C 1
ATOM 1112 O O . TYR A 1 139 ? 17.929 11.970 -1.813 1.00 78.56 139 TYR A O 1
ATOM 1120 N N . TRP A 1 140 ? 18.622 13.867 -2.809 1.00 80.38 140 TRP A N 1
ATOM 1121 C CA . TRP A 1 140 ? 18.955 14.582 -1.568 1.00 80.38 140 TRP A CA 1
ATOM 1122 C C . TRP A 1 140 ? 19.947 13.819 -0.670 1.00 80.38 140 TRP A C 1
ATOM 1124 O O . TRP A 1 140 ? 19.819 13.797 0.549 1.00 80.38 140 TRP A O 1
ATOM 1134 N N . GLY A 1 141 ? 20.935 13.161 -1.288 1.00 82.19 141 GLY A N 1
ATOM 1135 C CA . GLY A 1 141 ? 21.968 12.394 -0.582 1.00 82.19 141 GLY A CA 1
ATOM 1136 C C . GLY A 1 141 ? 21.528 11.012 -0.085 1.00 82.19 141 GLY A C 1
ATOM 1137 O O . GLY A 1 141 ? 22.337 10.315 0.520 1.00 82.19 141 GLY A O 1
ATOM 1138 N N . LEU A 1 142 ? 20.287 10.592 -0.359 1.00 84.12 142 LEU A N 1
ATOM 1139 C CA . LEU A 1 142 ? 19.733 9.307 0.070 1.00 84.12 142 LEU A CA 1
ATOM 1140 C C . LEU A 1 142 ? 19.150 8.529 -1.116 1.00 84.12 142 LEU A C 1
ATOM 1142 O O . LEU A 1 142 ? 18.459 9.073 -1.973 1.00 84.12 142 LEU A O 1
ATOM 1146 N N . THR A 1 143 ? 19.401 7.227 -1.159 1.00 86.19 143 THR A N 1
ATOM 1147 C CA . THR A 1 143 ? 18.776 6.307 -2.122 1.00 86.19 143 THR A CA 1
ATOM 1148 C C . THR A 1 143 ? 17.318 6.030 -1.751 1.00 86.19 143 THR A C 1
ATOM 1150 O O . THR A 1 143 ? 16.930 6.135 -0.584 1.00 86.19 143 THR A O 1
ATOM 1153 N N . GLY A 1 144 ? 16.497 5.605 -2.717 1.00 83.25 144 GLY A N 1
ATOM 1154 C CA . GLY A 1 144 ? 15.103 5.219 -2.446 1.00 83.25 144 GLY A CA 1
ATOM 1155 C C . GLY A 1 144 ? 14.986 4.122 -1.376 1.00 83.25 144 GLY A C 1
ATOM 1156 O O . GLY A 1 144 ? 14.110 4.175 -0.514 1.00 83.25 144 GLY A O 1
ATOM 1157 N N . GLN A 1 145 ? 15.930 3.174 -1.357 1.00 86.38 145 GLN A N 1
ATOM 1158 C CA . GLN A 1 145 ? 15.991 2.133 -0.328 1.00 86.38 145 GLN A CA 1
ATOM 1159 C C . GLN A 1 145 ? 16.311 2.699 1.064 1.00 86.38 145 GLN A C 1
ATOM 1161 O O . GLN A 1 145 ? 15.752 2.227 2.053 1.00 86.38 145 GLN A O 1
ATOM 1166 N N . GLN A 1 146 ? 17.172 3.717 1.158 1.00 89.06 146 GLN A N 1
ATOM 1167 C CA . GLN A 1 146 ? 17.454 4.396 2.425 1.00 89.06 146 GLN A CA 1
ATOM 1168 C C . GLN A 1 146 ? 16.242 5.190 2.922 1.00 89.06 146 GLN A C 1
ATOM 1170 O O . GLN A 1 146 ? 15.944 5.123 4.110 1.00 89.06 146 GLN A O 1
ATOM 1175 N N . TRP A 1 147 ? 15.492 5.858 2.037 1.00 88.38 147 TRP A N 1
ATOM 1176 C CA . TRP A 1 147 ? 14.228 6.514 2.401 1.00 88.38 147 TRP A CA 1
ATOM 1177 C C . TRP A 1 147 ? 13.218 5.528 3.000 1.00 88.38 147 TRP A C 1
ATOM 1179 O O . TRP A 1 147 ? 12.654 5.786 4.067 1.00 88.38 147 TRP A O 1
ATOM 1189 N N . PHE A 1 148 ? 13.047 4.361 2.371 1.00 91.12 148 PHE A N 1
ATOM 1190 C CA . PHE A 1 148 ? 12.206 3.303 2.930 1.00 91.12 148 PHE A CA 1
ATOM 1191 C C . PHE A 1 148 ? 12.763 2.772 4.261 1.00 91.12 148 PHE A C 1
ATOM 1193 O O . PHE A 1 148 ? 12.019 2.667 5.235 1.00 91.12 148 PHE A O 1
ATOM 1200 N N . GLY A 1 149 ? 14.071 2.520 4.358 1.00 89.88 149 GLY A N 1
ATOM 1201 C CA . GLY A 1 149 ? 14.713 2.068 5.597 1.00 89.88 149 GLY A CA 1
ATOM 1202 C C . GLY A 1 149 ? 14.553 3.051 6.762 1.00 89.88 149 GLY A C 1
ATOM 1203 O O . GLY A 1 149 ? 14.300 2.634 7.889 1.00 89.88 149 GLY A O 1
ATOM 1204 N N . ILE A 1 150 ? 14.630 4.358 6.506 1.00 91.88 150 ILE A N 1
ATOM 1205 C CA . ILE A 1 150 ? 14.374 5.397 7.513 1.00 91.88 150 ILE A CA 1
ATOM 1206 C C . ILE A 1 150 ? 12.922 5.319 7.992 1.00 91.88 150 ILE A C 1
ATOM 1208 O O . ILE A 1 150 ? 12.682 5.267 9.198 1.00 91.88 150 ILE A O 1
ATOM 1212 N N . SER A 1 151 ? 11.956 5.233 7.072 1.00 92.00 151 SER A N 1
ATOM 1213 C CA . SER A 1 151 ? 10.540 5.098 7.441 1.00 92.00 151 SER A CA 1
ATOM 1214 C C . SER A 1 151 ? 10.263 3.830 8.262 1.00 92.00 151 SER A C 1
ATOM 1216 O O . SER A 1 151 ? 9.547 3.884 9.263 1.00 92.00 151 SER A O 1
ATOM 1218 N N . TRP A 1 152 ? 10.914 2.718 7.905 1.00 89.75 152 TRP A N 1
ATOM 1219 C CA . TRP A 1 152 ? 10.825 1.438 8.604 1.00 89.75 152 TRP A CA 1
ATOM 1220 C C . TRP A 1 152 ? 11.487 1.451 9.984 1.00 89.75 152 TRP A C 1
ATOM 1222 O O . TRP A 1 152 ? 11.127 0.664 10.847 1.00 89.75 152 TRP A O 1
ATOM 1232 N N . ASN A 1 153 ? 12.450 2.335 10.231 1.00 91.81 153 ASN A N 1
ATOM 1233 C CA .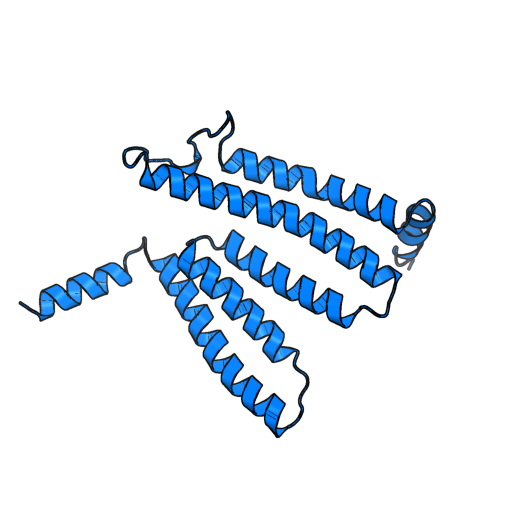 ASN A 1 153 ? 13.017 2.493 11.569 1.00 91.81 153 ASN A CA 1
ATOM 1234 C C . ASN A 1 153 ? 12.188 3.461 12.419 1.00 91.81 153 ASN A C 1
ATOM 1236 O O . ASN A 1 153 ? 12.031 3.251 13.618 1.00 91.81 153 ASN A O 1
ATOM 1240 N N . ILE A 1 154 ? 11.621 4.507 11.814 1.00 93.06 154 ILE A N 1
ATOM 1241 C CA . ILE A 1 154 ? 10.890 5.552 12.541 1.00 93.06 154 ILE A CA 1
ATOM 1242 C C . ILE A 1 154 ? 9.479 5.104 12.964 1.00 93.06 154 ILE A C 1
ATOM 1244 O O . ILE A 1 154 ? 8.979 5.589 13.981 1.00 93.06 154 ILE A O 1
ATOM 1248 N N . PHE A 1 155 ? 8.842 4.158 12.260 1.00 91.19 155 PHE A N 1
ATOM 1249 C CA . PHE A 1 155 ? 7.441 3.790 12.538 1.00 91.19 155 PHE A CA 1
ATOM 1250 C C . PHE A 1 155 ? 7.195 3.331 13.985 1.00 91.19 155 PHE A C 1
ATOM 1252 O O . PHE A 1 155 ? 6.158 3.669 14.560 1.00 91.19 155 PHE A O 1
ATOM 1259 N N . ILE A 1 156 ? 8.144 2.605 14.594 1.00 88.69 156 ILE A N 1
ATOM 1260 C CA . ILE A 1 156 ? 8.004 2.116 15.970 1.00 88.69 156 ILE A CA 1
ATOM 1261 C C . ILE A 1 156 ? 8.075 3.271 16.970 1.00 88.69 156 ILE A C 1
ATOM 1263 O O . ILE A 1 156 ? 7.317 3.304 17.935 1.00 88.69 156 ILE A O 1
ATOM 1267 N N . TYR A 1 157 ? 8.922 4.269 16.708 1.00 90.88 157 TYR A N 1
ATOM 1268 C CA . TYR A 1 157 ? 9.003 5.468 17.537 1.00 90.88 157 TYR A CA 1
ATOM 1269 C C . TYR A 1 157 ? 7.731 6.300 17.408 1.00 90.88 157 TYR A C 1
ATOM 1271 O O . TYR A 1 157 ? 7.189 6.733 18.420 1.00 90.88 157 TYR A O 1
ATOM 1279 N N . VAL A 1 158 ? 7.204 6.457 16.190 1.00 90.88 158 VAL A N 1
ATOM 1280 C CA . VAL A 1 158 ? 5.911 7.120 15.960 1.00 90.88 158 VAL A CA 1
ATOM 1281 C C . VAL A 1 158 ? 4.795 6.384 16.700 1.00 90.88 158 VAL A C 1
ATOM 1283 O O . VAL A 1 158 ? 3.984 7.025 17.361 1.00 90.88 158 VAL A O 1
ATOM 1286 N N . PHE A 1 159 ? 4.804 5.047 16.682 1.00 90.25 159 PHE A N 1
ATOM 1287 C CA . PHE A 1 159 ? 3.825 4.240 17.413 1.00 90.25 159 PHE A CA 1
ATOM 1288 C C . PHE A 1 159 ? 3.900 4.491 18.918 1.00 90.25 159 PHE A C 1
ATOM 1290 O O . PHE A 1 159 ? 2.890 4.797 19.547 1.00 90.25 159 PHE A O 1
ATOM 1297 N N . ILE A 1 160 ? 5.103 4.422 19.494 1.00 87.50 160 ILE A N 1
ATOM 1298 C CA . ILE A 1 160 ? 5.326 4.654 20.925 1.00 87.50 160 ILE A CA 1
ATOM 1299 C C . ILE A 1 160 ? 4.908 6.075 21.318 1.00 87.50 160 ILE A C 1
ATOM 1301 O O . ILE A 1 160 ? 4.219 6.246 22.321 1.00 87.50 160 ILE A O 1
ATOM 1305 N N . ILE A 1 161 ? 5.277 7.088 20.530 1.00 89.81 161 ILE A N 1
ATOM 1306 C CA . ILE A 1 161 ? 4.920 8.488 20.796 1.00 89.81 161 ILE A CA 1
ATOM 1307 C C . ILE A 1 161 ? 3.398 8.668 20.781 1.00 89.81 161 ILE A C 1
ATOM 1309 O O . ILE A 1 161 ? 2.851 9.269 21.702 1.00 89.81 161 ILE A O 1
ATOM 1313 N N . LEU A 1 162 ? 2.699 8.113 19.789 1.00 89.25 162 LEU A N 1
ATOM 1314 C CA . LEU A 1 162 ? 1.237 8.195 19.711 1.00 89.25 162 LEU A CA 1
ATOM 1315 C C . LEU A 1 162 ? 0.557 7.460 20.864 1.00 89.25 162 LEU A C 1
ATOM 1317 O O . LEU A 1 162 ? -0.381 7.984 21.459 1.00 89.25 162 LEU A O 1
ATOM 1321 N N . CYS A 1 163 ? 1.071 6.291 21.239 1.00 86.81 163 CYS A N 1
ATOM 1322 C CA . CYS A 1 163 ? 0.611 5.565 22.416 1.00 86.81 163 CYS A CA 1
ATOM 1323 C C . CYS A 1 163 ? 0.790 6.384 23.705 1.00 86.81 163 CYS A C 1
ATOM 1325 O O . CYS A 1 163 ? -0.117 6.423 24.535 1.00 86.81 163 CYS A O 1
ATOM 1327 N N . LEU A 1 164 ? 1.914 7.089 23.868 1.00 86.19 164 LEU A N 1
ATOM 1328 C CA . LEU A 1 164 ? 2.126 7.994 25.002 1.00 86.19 164 LEU A CA 1
ATOM 1329 C C . LEU A 1 164 ? 1.179 9.201 24.970 1.00 86.19 164 LEU A C 1
ATOM 1331 O O . LEU A 1 164 ? 0.720 9.623 26.028 1.00 86.19 164 LEU A O 1
ATOM 1335 N N . ILE A 1 165 ? 0.860 9.741 23.791 1.00 86.44 165 ILE A N 1
ATOM 1336 C CA . ILE A 1 165 ? -0.081 10.862 23.643 1.00 86.44 165 ILE A CA 1
ATOM 1337 C C . ILE A 1 165 ? -1.510 10.430 23.995 1.00 86.44 165 ILE A C 1
ATOM 1339 O O . ILE A 1 165 ? -2.172 11.121 24.767 1.00 86.44 165 ILE A O 1
ATOM 1343 N N . PHE A 1 166 ? -1.982 9.295 23.472 1.00 84.06 166 PHE A N 1
ATOM 1344 C CA . PHE A 1 166 ? -3.356 8.837 23.704 1.00 84.06 166 PHE A CA 1
ATOM 1345 C C . PHE A 1 166 ? -3.562 8.274 25.113 1.00 84.06 166 PHE A C 1
ATOM 1347 O O . PHE A 1 166 ? -4.528 8.623 25.786 1.00 84.06 166 PHE A O 1
ATOM 1354 N N . PHE A 1 167 ? -2.630 7.457 25.609 1.00 79.81 167 PHE A N 1
ATOM 1355 C CA . PHE A 1 167 ? -2.804 6.753 26.882 1.00 79.81 167 PHE A CA 1
ATOM 1356 C C . PHE A 1 167 ? -2.070 7.407 28.068 1.00 79.81 167 PHE A C 1
ATOM 1358 O O . PHE A 1 167 ? -2.344 7.069 29.227 1.00 79.81 167 PHE A O 1
ATOM 1365 N N . GLY A 1 168 ? -1.148 8.347 27.833 1.00 72.81 168 GLY A N 1
ATOM 1366 C CA . GLY A 1 168 ? -0.432 9.081 28.882 1.00 72.81 168 GLY A CA 1
ATOM 1367 C C . GLY A 1 168 ? 0.234 8.171 29.922 1.00 72.81 168 GLY A C 1
ATOM 1368 O O . GLY A 1 168 ? 0.801 7.125 29.610 1.00 72.81 168 GLY A O 1
ATOM 1369 N N . ARG A 1 169 ? 0.111 8.529 31.211 1.00 62.12 169 ARG A N 1
ATOM 1370 C CA . ARG A 1 169 ? 0.593 7.699 32.339 1.00 62.12 169 ARG A CA 1
ATOM 1371 C C . ARG A 1 169 ? -0.138 6.357 32.471 1.00 62.12 169 ARG A C 1
ATOM 1373 O O . ARG A 1 169 ? 0.397 5.435 33.081 1.00 62.12 169 ARG A O 1
ATOM 1380 N N . ARG A 1 170 ? -1.353 6.235 31.920 1.00 61.19 170 ARG A N 1
ATOM 1381 C CA . ARG A 1 170 ? -2.155 5.002 31.973 1.00 61.19 170 ARG A CA 1
ATOM 1382 C C . ARG A 1 170 ? -1.678 3.961 30.960 1.00 61.19 170 ARG A C 1
ATOM 1384 O O . ARG A 1 170 ? -2.018 2.797 31.125 1.00 61.19 170 ARG A O 1
ATOM 1391 N N . PHE A 1 171 ? -0.829 4.330 29.997 1.00 57.22 171 PHE A N 1
ATOM 1392 C CA . PHE A 1 171 ? -0.214 3.392 29.054 1.00 57.22 171 PHE A CA 1
ATOM 1393 C C . PHE A 1 171 ? 0.574 2.276 29.758 1.00 57.22 171 PHE A C 1
ATOM 1395 O O . PHE A 1 171 ? 0.429 1.112 29.406 1.00 57.22 171 PHE A O 1
ATOM 1402 N N . LEU A 1 172 ? 1.339 2.612 30.808 1.00 55.94 172 LEU A N 1
ATOM 1403 C CA . LEU A 1 172 ? 2.086 1.634 31.618 1.00 55.94 172 LEU A CA 1
ATOM 1404 C C . LEU A 1 172 ? 1.174 0.694 32.428 1.00 55.94 172 LEU A C 1
ATOM 1406 O O . LEU A 1 172 ? 1.590 -0.396 32.812 1.00 55.94 172 LEU A O 1
ATOM 1410 N N . LEU A 1 173 ? -0.057 1.125 32.712 1.00 47.97 173 LEU A N 1
ATOM 1411 C CA . LEU A 1 173 ? -1.072 0.330 33.407 1.00 47.97 173 LEU A CA 1
ATOM 1412 C C . LEU A 1 173 ? -1.848 -0.563 32.429 1.00 47.97 173 LEU A C 1
ATOM 1414 O O . LEU A 1 173 ? -2.067 -1.732 32.725 1.00 47.97 173 LEU A O 1
ATOM 1418 N N . VAL A 1 174 ? -2.212 -0.046 31.252 1.00 50.44 174 VAL A N 1
ATOM 1419 C CA . VAL A 1 174 ? -2.912 -0.807 30.204 1.00 50.44 174 VAL A CA 1
ATOM 1420 C C . VAL A 1 174 ? -1.988 -1.846 29.566 1.00 50.44 174 VAL A C 1
ATOM 1422 O O . VAL A 1 174 ? -2.429 -2.972 29.371 1.00 50.44 174 VAL A O 1
ATOM 1425 N N . SER A 1 175 ? -0.699 -1.544 29.355 1.00 54.66 175 SER A N 1
ATOM 1426 C CA . SER A 1 175 ? 0.277 -2.525 28.849 1.00 54.66 175 SER A CA 1
ATOM 1427 C C . SER A 1 175 ? 0.467 -3.722 29.790 1.00 54.66 175 SER A C 1
ATOM 1429 O O . SER A 1 175 ? 0.694 -4.839 29.324 1.00 54.66 175 SER A O 1
ATOM 1431 N N . ARG A 1 176 ? 0.306 -3.514 31.108 1.00 51.84 176 ARG A N 1
ATOM 1432 C CA . ARG A 1 176 ? 0.284 -4.584 32.119 1.00 51.84 176 ARG A CA 1
ATOM 1433 C C . ARG A 1 176 ? -1.006 -5.412 32.103 1.00 51.84 176 ARG A C 1
ATOM 1435 O O . ARG A 1 176 ? -0.939 -6.584 32.444 1.00 51.84 176 ARG A O 1
ATOM 1442 N N . LEU A 1 177 ? -2.145 -4.837 31.708 1.00 48.88 177 LEU A N 1
ATOM 1443 C CA . LEU A 1 177 ? -3.444 -5.531 31.634 1.00 48.88 177 LEU A CA 1
ATOM 1444 C C . LEU A 1 177 ? -3.690 -6.229 30.284 1.00 48.88 177 LEU A C 1
ATOM 1446 O O . LEU A 1 177 ? -4.514 -7.132 30.212 1.00 48.88 177 LEU A O 1
ATOM 1450 N N . THR A 1 178 ? -2.983 -5.838 29.217 1.00 48.53 178 THR A N 1
ATOM 1451 C CA . THR A 1 178 ? -2.993 -6.533 27.913 1.00 48.53 178 THR A CA 1
ATO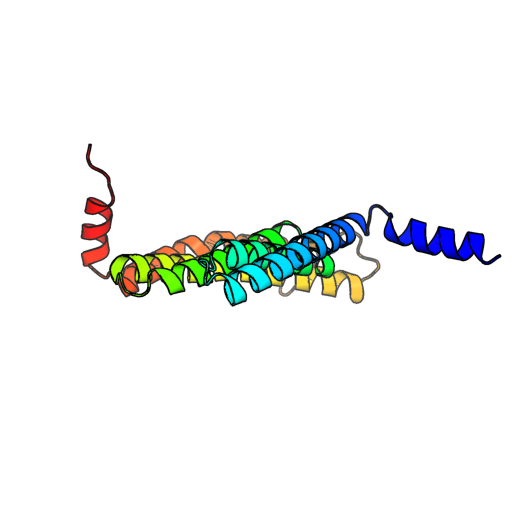M 1452 C C . THR A 1 178 ? -2.026 -7.712 27.840 1.00 48.53 178 THR A C 1
ATOM 1454 O O . THR A 1 178 ? -2.036 -8.438 26.852 1.00 48.53 178 THR A O 1
ATOM 1457 N N . SER A 1 179 ? -1.201 -7.919 28.869 1.00 40.97 179 SER A N 1
ATOM 1458 C CA . SER A 1 179 ? -0.642 -9.239 29.151 1.00 40.97 179 SER A CA 1
ATOM 1459 C C . SER A 1 179 ? -1.823 -10.114 29.572 1.00 40.97 179 SER A C 1
ATOM 1461 O O . SER A 1 179 ? -2.349 -9.861 30.658 1.00 40.97 179 SER A O 1
ATOM 1463 N N . PRO A 1 180 ? -2.246 -11.130 28.796 1.00 38.12 180 PRO A N 1
ATOM 1464 C CA . PRO A 1 180 ? -3.071 -12.178 29.362 1.00 38.12 180 PRO A CA 1
ATOM 1465 C C . PRO A 1 180 ? -2.168 -12.861 30.384 1.00 38.12 180 PRO A C 1
ATOM 1467 O O . PRO A 1 180 ? -1.305 -13.666 30.039 1.00 38.12 180 PRO A O 1
ATOM 1470 N N . GLN A 1 181 ? -2.260 -12.430 31.639 1.00 37.03 181 GLN A N 1
ATOM 1471 C CA . GLN A 1 181 ? -1.833 -13.274 32.733 1.00 37.03 181 GLN A CA 1
ATOM 1472 C C . GLN A 1 181 ? -2.724 -14.508 32.625 1.00 37.03 181 GLN A C 1
ATOM 1474 O O . GLN A 1 181 ? -3.946 -14.399 32.719 1.00 37.03 181 GLN A O 1
ATOM 1479 N N . VAL A 1 182 ? -2.085 -15.624 32.276 1.00 39.47 182 VAL A N 1
ATOM 1480 C CA . VAL A 1 182 ? -2.565 -16.978 32.555 1.00 39.47 182 VAL A CA 1
ATOM 1481 C C . VAL A 1 182 ? -3.189 -17.026 33.946 1.00 39.47 182 VAL A C 1
ATOM 1483 O O . VAL A 1 182 ? -2.584 -16.423 34.864 1.00 39.47 182 VAL A O 1
#

Sequence (182 aa):
MYLNAFMDVLSGWFSRENLPALTGYAIAIFCGIFMLTELYSILTQKNEPDLFMMLLAGVIGGLIQGITRDALLAILAALCWLMIYSLWTIRQSPVWRELMLASLISYMVVLGGRFIMVVLEWHARTHFPWVTHPKQVPYWGLTGQQWFGISWNIFIYVFIILCLIFFGRRFLLVSRLTSPQV

pLDDT: mean 82.91, std 12.32, range [37.03, 94.69]

Radius of gyration: 21.43 Å; chains: 1; bounding box: 54×32×75 Å

Foldseek 3Di:
DVVVVVVVVVVVCVDPVNVQLVQLQVQLVVLVVVLVVVVVCCVPVVDDCPSNLLSVLSNQLSNCSNVLVDNVLSNLSSVLSVLVVVLVVCVVPLVVNLLSVLLSVLSVLLSVLLVQLSVQLVVCCVPPVVDPCSQQDDDPNHGSVRSNVVSVVCSVVSSVVSLCVRCPPCSVVVVVVVPPPD